Protein AF-A0A5B6W702-F1 (afdb_monomer_lite)

Radius of gyration: 26.49 Å; chains: 1; bounding box: 68×20×60 Å

Structure (mmCIF, N/CA/C/O backbone):
data_AF-A0A5B6W702-F1
#
_entry.id   AF-A0A5B6W702-F1
#
loop_
_atom_site.group_PDB
_atom_site.id
_atom_site.type_symbol
_atom_site.label_atom_id
_atom_site.label_alt_id
_atom_site.label_comp_id
_atom_site.label_asym_id
_atom_site.label_entity_id
_atom_site.label_seq_id
_atom_site.pdbx_PDB_ins_code
_atom_site.Cartn_x
_atom_site.Cartn_y
_atom_site.Cartn_z
_atom_site.occupancy
_atom_site.B_iso_or_equiv
_atom_site.auth_seq_id
_atom_site.auth_comp_id
_atom_site.auth_asym_id
_atom_site.auth_atom_id
_atom_site.pdbx_PDB_model_num
ATOM 1 N N . MET A 1 1 ? -49.150 -5.318 -46.971 1.00 51.16 1 MET A N 1
ATOM 2 C CA . MET A 1 1 ? -47.863 -6.027 -47.043 1.00 51.16 1 MET A CA 1
ATOM 3 C C . MET A 1 1 ? -47.034 -5.337 -48.096 1.00 51.16 1 MET A C 1
ATOM 5 O O . MET A 1 1 ? -47.306 -5.546 -49.259 1.00 51.16 1 MET A O 1
ATOM 9 N N . GLU A 1 2 ? -46.131 -4.470 -47.671 1.00 50.00 2 GLU A N 1
ATOM 10 C CA . GLU A 1 2 ? -44.897 -4.115 -48.374 1.00 50.00 2 GLU A CA 1
ATOM 11 C C . GLU A 1 2 ? -43.944 -3.847 -47.205 1.00 50.00 2 GLU A C 1
ATOM 13 O O . GLU A 1 2 ? -44.171 -2.935 -46.405 1.00 50.00 2 GLU A O 1
ATOM 18 N N . GLU A 1 3 ? -43.050 -4.801 -46.972 1.00 48.91 3 GLU A N 1
ATOM 19 C CA . GLU A 1 3 ? -42.140 -4.830 -45.834 1.00 48.91 3 GLU A CA 1
ATOM 20 C C . GLU A 1 3 ? -41.040 -3.785 -46.012 1.00 48.91 3 GLU A C 1
ATOM 22 O O . GLU A 1 3 ? -40.633 -3.460 -47.126 1.00 4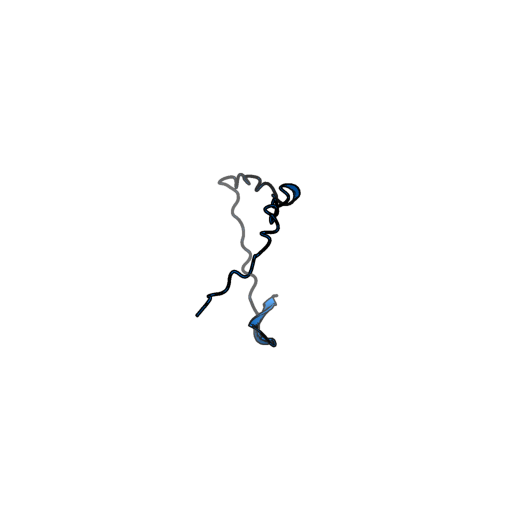8.91 3 GLU A O 1
ATOM 27 N N . GLY A 1 4 ? -40.609 -3.214 -44.890 1.00 54.19 4 GLY A N 1
ATOM 28 C CA . GLY A 1 4 ? -39.630 -2.145 -44.861 1.00 54.19 4 GLY A CA 1
ATOM 29 C C . GLY A 1 4 ? -38.269 -2.555 -45.414 1.00 54.19 4 GLY A C 1
ATOM 30 O O . GLY A 1 4 ? -37.826 -3.692 -45.279 1.00 54.19 4 GLY 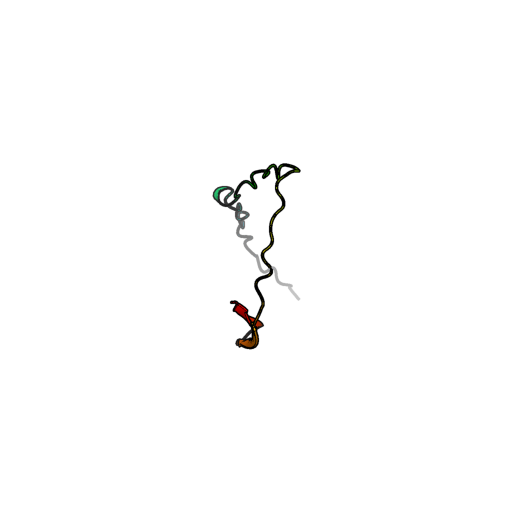A O 1
ATOM 31 N N . THR A 1 5 ? -37.555 -1.566 -45.937 1.00 46.50 5 THR A N 1
ATOM 32 C CA . THR A 1 5 ? -36.094 -1.574 -45.920 1.00 46.50 5 THR A CA 1
ATOM 33 C C . THR A 1 5 ? -35.639 -0.228 -45.382 1.00 46.50 5 THR A C 1
ATOM 35 O O . THR A 1 5 ? -35.467 0.752 -46.105 1.00 46.50 5 THR A O 1
ATOM 38 N N . GLU A 1 6 ? -35.524 -0.178 -44.066 1.00 52.75 6 GLU A N 1
ATOM 39 C CA . GLU A 1 6 ? -34.743 0.808 -43.338 1.00 52.75 6 GLU A CA 1
ATOM 40 C C . GLU A 1 6 ? -33.277 0.677 -43.781 1.00 52.75 6 GLU A C 1
ATOM 42 O O . GLU A 1 6 ? -32.596 -0.308 -43.505 1.00 52.75 6 GLU A O 1
ATOM 47 N N . VAL A 1 7 ? -32.829 1.647 -44.583 1.00 51.78 7 VAL A N 1
ATOM 48 C CA . VAL A 1 7 ? -31.462 1.721 -45.104 1.00 51.78 7 VAL A CA 1
ATOM 49 C C . VAL A 1 7 ? -30.568 2.234 -43.983 1.00 51.78 7 VAL A C 1
ATOM 51 O O . VAL A 1 7 ? -30.478 3.438 -43.744 1.00 51.78 7 VAL A O 1
ATOM 54 N N . TRP A 1 8 ? -29.907 1.322 -43.280 1.00 46.91 8 TRP A N 1
ATOM 55 C CA . TRP A 1 8 ? -28.811 1.684 -42.393 1.00 46.91 8 TRP A CA 1
ATOM 56 C C . TRP A 1 8 ? -27.613 2.059 -43.265 1.00 46.91 8 TRP A C 1
ATOM 58 O O . TRP A 1 8 ? -27.046 1.221 -43.961 1.00 46.91 8 TRP A O 1
ATOM 68 N N . VAL A 1 9 ? -27.248 3.342 -43.272 1.00 55.09 9 VAL A N 1
ATOM 69 C CA . VAL A 1 9 ? -25.940 3.754 -43.783 1.00 55.09 9 VAL A CA 1
ATOM 70 C C . VAL A 1 9 ? -24.932 3.229 -42.771 1.00 55.09 9 VAL A C 1
ATOM 72 O O . VAL A 1 9 ? -24.811 3.783 -41.680 1.00 55.09 9 VAL A O 1
ATOM 75 N N . GLU A 1 10 ? -24.268 2.123 -43.096 1.00 54.88 10 GLU A N 1
ATOM 76 C CA . GLU A 1 10 ? -23.152 1.607 -42.309 1.00 54.88 10 GLU A CA 1
ATOM 77 C C . GLU A 1 10 ? -22.028 2.649 -42.349 1.00 54.88 10 GLU A C 1
ATOM 79 O O . GLU A 1 10 ? -21.214 2.709 -43.271 1.00 54.88 10 GLU A O 1
ATOM 84 N N . GLY A 1 11 ? -22.035 3.541 -41.358 1.00 58.03 11 GLY A N 1
ATOM 85 C CA . GLY A 1 11 ? -20.882 4.356 -41.030 1.00 58.03 11 GLY A CA 1
ATOM 86 C C . GLY A 1 11 ? -19.749 3.404 -40.686 1.00 58.03 11 GLY A C 1
ATOM 87 O O . GLY A 1 11 ? -19.867 2.602 -39.762 1.00 58.03 11 GLY A O 1
ATOM 88 N N . GLN A 1 12 ? -18.680 3.461 -41.469 1.00 61.28 12 GLN A N 1
ATOM 89 C CA . GLN A 1 12 ? -17.454 2.728 -41.199 1.00 61.28 12 GLN A CA 1
ATOM 90 C C . GLN A 1 12 ? -16.964 3.156 -39.813 1.00 61.28 12 GLN A C 1
ATOM 92 O O . GLN A 1 12 ? -16.590 4.310 -39.609 1.00 61.28 12 GLN A O 1
ATOM 97 N N . VAL A 1 13 ? -17.042 2.250 -38.838 1.00 64.94 13 VAL A N 1
ATOM 98 C CA . VAL A 1 13 ? -16.363 2.437 -37.558 1.00 64.94 13 VAL A CA 1
ATOM 99 C C . VAL A 1 13 ? -14.931 2.004 -37.812 1.00 64.94 13 VAL A C 1
ATOM 101 O O . VAL A 1 13 ? -14.641 0.808 -37.868 1.00 64.94 13 VAL A O 1
ATOM 104 N N . GLU A 1 14 ? -14.059 2.982 -38.052 1.00 63.75 14 GLU A N 1
ATOM 105 C CA . GLU A 1 14 ? -12.619 2.747 -38.040 1.00 63.75 14 GLU A CA 1
ATOM 106 C C . GLU A 1 14 ? -12.285 2.068 -36.705 1.00 63.75 14 GLU A C 1
ATOM 108 O O . GLU A 1 14 ? -12.680 2.579 -35.655 1.00 63.75 14 GLU A O 1
ATOM 113 N N . PRO A 1 15 ? -11.640 0.892 -36.704 1.00 61.09 15 PRO A N 1
ATOM 114 C CA . PRO A 1 15 ? -11.316 0.225 -35.458 1.00 61.09 15 PRO A CA 1
ATOM 115 C C . PRO A 1 15 ? -10.381 1.139 -34.668 1.00 61.09 15 PRO A C 1
ATOM 117 O O . PRO A 1 15 ? -9.297 1.455 -35.157 1.00 61.09 15 PRO A O 1
ATO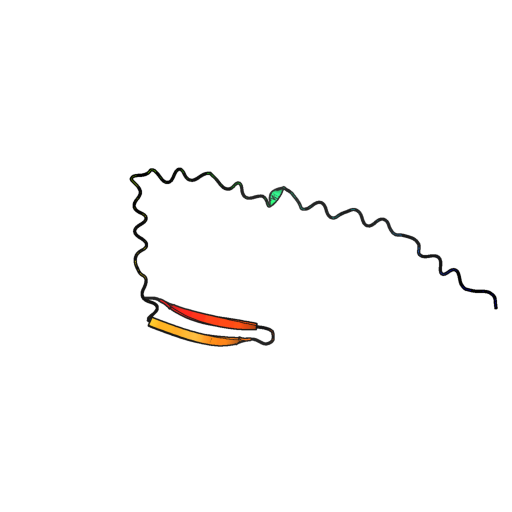M 120 N N . GLU A 1 16 ? -10.789 1.559 -33.465 1.00 65.94 16 GLU A N 1
ATOM 121 C CA . GLU A 1 16 ? -9.927 2.290 -32.537 1.00 65.94 16 GLU A CA 1
ATOM 122 C C . GLU A 1 16 ? -8.603 1.523 -32.396 1.00 65.94 16 GLU A C 1
ATOM 124 O O . GLU A 1 16 ? -8.513 0.491 -31.718 1.00 65.94 16 GLU A O 1
ATOM 129 N N . GLN A 1 17 ? -7.564 1.997 -33.087 1.00 64.44 17 GLN A N 1
ATOM 130 C CA . GLN A 1 17 ? -6.224 1.466 -32.929 1.00 64.44 17 GLN A CA 1
ATOM 131 C C . GLN A 1 17 ? -5.821 1.813 -31.503 1.00 64.44 17 GLN A C 1
ATOM 133 O O . GLN A 1 17 ? -5.614 2.981 -31.184 1.00 64.44 17 GLN A O 1
ATOM 138 N N . SER A 1 18 ? -5.767 0.804 -30.630 1.00 63.12 18 SER A N 1
ATOM 139 C CA . SER A 1 18 ? -5.208 0.971 -29.291 1.00 63.12 18 SER A CA 1
ATOM 140 C C . SER A 1 18 ? -3.828 1.593 -29.457 1.00 63.12 18 SER A C 1
ATOM 142 O O . SER A 1 18 ? -2.950 0.960 -30.043 1.00 63.12 18 SER A O 1
ATOM 144 N N . ASP A 1 19 ? -3.678 2.847 -29.030 1.00 60.34 19 ASP A N 1
ATOM 145 C CA . ASP A 1 19 ? -2.445 3.598 -29.216 1.00 60.34 19 ASP A CA 1
ATOM 146 C C . ASP A 1 19 ? -1.296 2.798 -28.571 1.00 60.34 19 ASP A C 1
ATOM 148 O O . ASP A 1 19 ? -1.296 2.586 -27.349 1.00 60.34 19 ASP A O 1
ATOM 152 N N . PRO A 1 20 ? -0.332 2.293 -29.364 1.00 58.62 20 PRO A N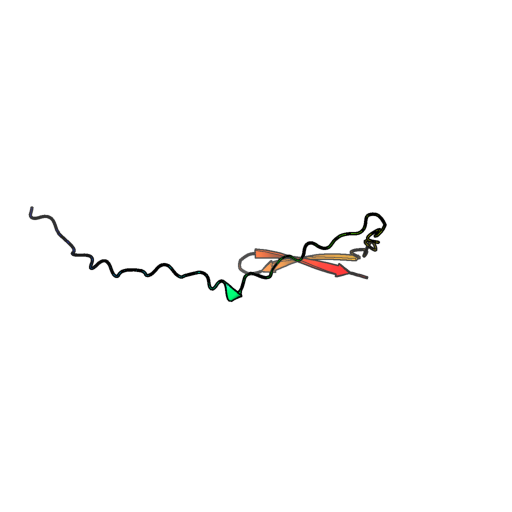 1
ATOM 153 C CA . PRO A 1 20 ? 0.751 1.460 -28.854 1.00 58.62 20 PRO A CA 1
ATOM 154 C C . PRO A 1 20 ? 1.667 2.233 -27.896 1.00 58.62 20 PRO A C 1
ATOM 156 O O . PRO A 1 20 ? 2.473 1.616 -27.201 1.00 58.62 20 PRO A O 1
ATOM 159 N N . SER A 1 21 ? 1.516 3.560 -27.795 1.00 61.31 21 SER A N 1
ATOM 160 C CA . SER A 1 21 ? 2.230 4.390 -26.828 1.00 61.31 21 SER A CA 1
ATOM 161 C C . SER A 1 21 ? 1.941 4.030 -25.364 1.00 61.31 21 SER A C 1
ATOM 163 O O . SER A 1 21 ? 2.682 4.482 -24.491 1.00 61.31 21 SER A O 1
ATOM 165 N N . HIS A 1 22 ? 0.898 3.245 -25.060 1.00 63.78 22 HIS A N 1
ATOM 166 C CA . HIS A 1 22 ? 0.604 2.820 -23.685 1.00 63.78 22 HIS A CA 1
ATOM 167 C C . HIS A 1 22 ? 1.187 1.448 -23.305 1.00 63.78 22 HIS A C 1
ATOM 169 O O . HIS A 1 22 ? 0.992 0.977 -22.184 1.00 63.78 22 HIS A O 1
ATOM 175 N N . VAL A 1 23 ? 1.919 0.786 -24.203 1.00 66.19 23 VAL A N 1
ATOM 176 C CA . VAL A 1 23 ? 2.571 -0.482 -23.867 1.00 66.19 23 VAL A CA 1
ATOM 177 C C . VAL A 1 23 ? 3.831 -0.183 -23.056 1.00 66.19 23 VAL A C 1
ATOM 179 O O . VAL A 1 23 ? 4.905 0.055 -23.601 1.00 66.19 23 VAL A O 1
ATOM 182 N N . VAL A 1 24 ? 3.695 -0.181 -21.728 1.00 70.25 24 VAL A N 1
ATOM 183 C CA . VAL A 1 24 ? 4.846 -0.187 -20.819 1.00 70.25 24 VAL A CA 1
ATOM 184 C C . VAL A 1 24 ? 5.548 -1.529 -20.988 1.00 70.25 24 VAL A C 1
ATOM 186 O O . VAL A 1 24 ? 5.014 -2.578 -20.626 1.00 70.25 24 VAL A O 1
ATOM 189 N N . SER A 1 25 ? 6.738 -1.497 -21.578 1.00 67.25 25 SER A N 1
ATOM 190 C CA . SER A 1 25 ? 7.623 -2.651 -21.672 1.00 67.25 25 SER A CA 1
ATOM 191 C C . SER A 1 25 ? 7.858 -3.213 -20.272 1.00 67.25 25 SER A C 1
ATOM 193 O O . SER A 1 25 ? 8.421 -2.532 -19.417 1.00 67.25 25 SER A O 1
ATOM 195 N N . ILE A 1 26 ? 7.428 -4.451 -20.026 1.00 64.31 26 ILE A N 1
ATOM 196 C CA . ILE A 1 26 ? 7.812 -5.177 -18.816 1.00 64.31 26 ILE A CA 1
ATOM 197 C C . ILE A 1 26 ? 9.293 -5.502 -18.989 1.00 64.31 26 ILE A C 1
ATOM 199 O O . ILE A 1 26 ? 9.651 -6.445 -19.699 1.00 64.31 26 ILE A O 1
ATOM 203 N N . GLU A 1 27 ? 10.167 -4.689 -18.397 1.00 70.81 27 GLU A N 1
ATOM 204 C CA . GLU A 1 27 ?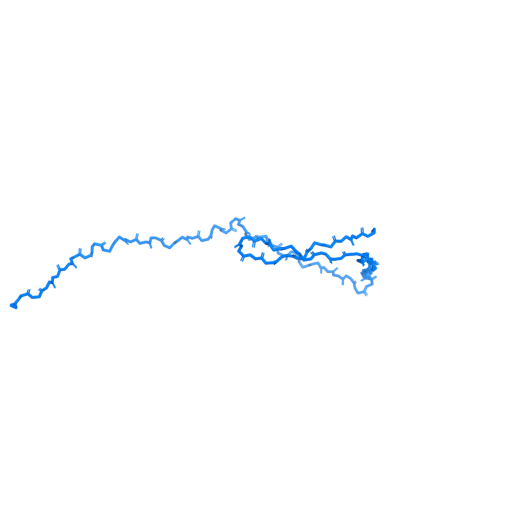 11.564 -5.075 -18.261 1.00 70.81 27 GLU A CA 1
ATOM 205 C C . GLU A 1 27 ? 11.603 -6.397 -17.502 1.00 70.81 27 GLU A C 1
ATOM 207 O O . GLU A 1 27 ? 10.991 -6.561 -16.443 1.00 70.81 27 GLU A O 1
ATOM 212 N N . LYS A 1 28 ? 12.285 -7.381 -18.087 1.00 61.78 28 LYS A N 1
ATOM 213 C CA . LYS A 1 28 ? 12.518 -8.665 -17.444 1.00 61.78 28 LYS A CA 1
ATOM 214 C C . LYS A 1 28 ? 13.480 -8.390 -16.293 1.00 61.78 28 LYS A C 1
ATOM 216 O O . LYS A 1 28 ? 14.689 -8.369 -16.498 1.00 61.78 28 LYS A O 1
ATOM 221 N N . ILE A 1 29 ? 12.934 -8.093 -15.116 1.00 66.56 29 ILE A N 1
ATOM 222 C CA . ILE A 1 29 ? 13.720 -7.938 -13.896 1.00 66.56 29 ILE A CA 1
ATOM 223 C C . ILE A 1 29 ? 14.400 -9.286 -13.683 1.00 66.56 29 ILE A C 1
ATOM 225 O O . ILE A 1 29 ? 13.738 -10.290 -13.414 1.00 66.56 29 ILE A O 1
ATOM 229 N N . ASP A 1 30 ? 15.714 -9.319 -13.886 1.00 64.06 30 ASP A N 1
ATOM 230 C CA . ASP A 1 30 ? 16.537 -10.467 -13.543 1.00 64.06 30 ASP A CA 1
ATOM 231 C C . ASP A 1 30 ? 16.593 -10.470 -12.017 1.00 64.06 30 ASP A C 1
ATOM 233 O O . ASP A 1 30 ? 17.421 -9.799 -11.396 1.00 64.06 30 ASP A O 1
ATOM 237 N N . VAL A 1 31 ? 15.593 -11.110 -11.400 1.00 65.38 31 VAL A N 1
ATOM 238 C CA . VAL A 1 31 ? 15.565 -11.338 -9.959 1.00 65.38 31 VAL A CA 1
ATOM 239 C C . VAL A 1 31 ? 16.720 -12.293 -9.710 1.00 65.38 31 VAL A C 1
ATOM 241 O O . VAL A 1 31 ? 16.553 -13.509 -9.790 1.00 65.38 31 VAL A O 1
ATOM 244 N N . GLY A 1 32 ? 17.927 -11.742 -9.546 1.00 66.75 32 GLY A N 1
ATOM 245 C CA . GLY A 1 32 ? 19.123 -12.530 -9.310 1.00 66.75 32 GLY A CA 1
ATOM 246 C C . GLY A 1 32 ? 18.795 -13.550 -8.232 1.00 66.75 32 GLY A C 1
ATOM 247 O O . GLY A 1 32 ? 18.157 -13.205 -7.245 1.00 66.75 32 GLY A O 1
ATOM 248 N N . MET A 1 33 ? 19.188 -14.810 -8.413 1.00 61.81 33 MET A N 1
ATOM 249 C CA . MET A 1 33 ? 18.811 -15.911 -7.506 1.00 61.81 33 MET A CA 1
ATOM 250 C C . MET A 1 33 ? 19.221 -15.673 -6.036 1.00 61.81 33 MET A C 1
ATOM 252 O O . MET A 1 33 ? 18.823 -16.430 -5.159 1.00 61.81 33 MET A O 1
ATOM 256 N N . ASN A 1 34 ? 20.016 -14.630 -5.777 1.00 63.53 34 ASN A N 1
ATOM 257 C CA . ASN A 1 34 ? 20.464 -14.175 -4.466 1.00 63.53 34 ASN A CA 1
ATOM 258 C C . ASN A 1 34 ? 19.701 -12.940 -3.933 1.00 63.53 34 ASN A C 1
ATOM 260 O O . ASN A 1 34 ? 20.063 -12.403 -2.891 1.00 63.53 34 ASN A O 1
ATOM 264 N N . LEU A 1 35 ? 18.688 -12.454 -4.656 1.00 65.19 35 LEU A N 1
ATOM 265 C CA . LEU A 1 35 ? 17.758 -11.427 -4.204 1.00 65.19 35 LEU A CA 1
ATOM 266 C C . LEU A 1 35 ? 16.643 -12.128 -3.427 1.00 65.19 35 LEU A C 1
ATOM 268 O O . LEU A 1 35 ? 15.625 -12.532 -3.988 1.00 65.19 35 LEU A O 1
ATOM 272 N N . SER A 1 36 ? 16.843 -12.304 -2.123 1.00 66.00 36 SER A N 1
ATOM 273 C CA . SER A 1 36 ? 15.720 -12.541 -1.223 1.00 66.00 36 SER A CA 1
ATOM 274 C C . SER A 1 36 ? 14.890 -11.263 -1.203 1.00 66.00 36 SER A C 1
ATOM 276 O O . SER A 1 36 ? 15.333 -10.247 -0.669 1.00 66.00 36 SER A O 1
ATOM 278 N N . HIS A 1 37 ? 13.711 -11.283 -1.820 1.00 62.28 37 HIS A N 1
ATOM 279 C CA . HIS A 1 37 ? 12.729 -10.241 -1.565 1.00 62.28 37 HIS A CA 1
ATOM 280 C C . HIS A 1 37 ? 12.299 -10.406 -0.104 1.00 62.28 37 HIS A C 1
ATOM 282 O O . HIS A 1 37 ? 11.534 -11.313 0.221 1.00 62.28 37 HIS A O 1
ATOM 288 N N . GLU A 1 38 ? 12.842 -9.583 0.792 1.00 64.19 38 GLU A N 1
ATOM 289 C CA . GLU A 1 38 ? 12.282 -9.416 2.129 1.00 64.19 38 GLU A CA 1
ATOM 290 C C . GLU A 1 38 ? 10.937 -8.704 1.936 1.00 64.19 38 GLU A C 1
ATOM 292 O O . GLU A 1 38 ? 10.846 -7.481 1.961 1.00 64.19 38 GLU A O 1
ATOM 297 N N . GLU A 1 39 ? 9.883 -9.474 1.631 1.00 64.62 39 GLU A N 1
ATOM 298 C CA . GLU A 1 39 ? 8.514 -9.024 1.878 1.00 64.62 39 GLU A CA 1
ATOM 299 C C . GLU A 1 39 ? 8.431 -8.803 3.389 1.00 64.62 39 GLU A C 1
ATOM 301 O O . GLU A 1 39 ? 8.218 -9.742 4.158 1.00 64.62 39 GLU A O 1
ATOM 306 N N . GLU A 1 40 ? 8.697 -7.574 3.833 1.00 67.31 40 GLU A N 1
ATOM 307 C CA . GLU A 1 40 ? 8.447 -7.202 5.215 1.00 67.31 40 GLU A CA 1
ATOM 308 C C . GLU A 1 40 ? 6.951 -7.413 5.469 1.00 67.31 40 GLU A C 1
ATOM 310 O O . GLU A 1 40 ? 6.120 -6.846 4.749 1.00 67.31 40 GLU A O 1
ATOM 315 N N . PRO A 1 41 ? 6.571 -8.256 6.446 1.00 63.72 41 PRO A N 1
ATOM 316 C CA . PRO A 1 41 ? 5.173 -8.487 6.740 1.00 63.72 41 PRO A CA 1
ATOM 317 C C . PRO A 1 41 ? 4.601 -7.201 7.330 1.00 63.72 41 PRO A C 1
ATOM 319 O O . PRO A 1 41 ? 4.721 -6.945 8.529 1.00 63.72 41 PRO A O 1
ATOM 322 N N . ILE A 1 42 ? 3.976 -6.377 6.492 1.00 68.81 42 ILE A N 1
ATOM 323 C CA . ILE A 1 42 ? 3.307 -5.182 6.980 1.00 68.81 42 ILE A CA 1
ATOM 324 C C . ILE A 1 42 ? 1.990 -5.623 7.609 1.00 68.81 42 ILE A C 1
ATOM 326 O O . ILE A 1 42 ? 1.067 -6.086 6.934 1.00 68.81 42 ILE A O 1
ATOM 330 N N . GLN A 1 43 ? 1.931 -5.560 8.937 1.00 76.62 43 GLN A N 1
ATOM 331 C CA . GLN A 1 43 ? 0.775 -6.030 9.681 1.00 76.62 43 GLN A CA 1
ATOM 332 C C . GLN A 1 43 ? -0.426 -5.124 9.385 1.00 76.62 43 GLN A C 1
ATOM 334 O O . GLN A 1 43 ? -0.435 -3.939 9.726 1.00 76.62 43 GLN A O 1
ATOM 339 N N . ILE A 1 44 ? -1.465 -5.700 8.776 1.00 80.44 44 ILE A N 1
ATOM 340 C CA . ILE A 1 44 ? -2.764 -5.040 8.634 1.00 80.44 44 ILE A CA 1
ATOM 341 C C . ILE A 1 44 ? -3.369 -4.949 10.036 1.00 80.44 44 ILE A C 1
ATOM 343 O O . ILE A 1 44 ? -3.725 -5.965 10.633 1.00 80.44 44 ILE A O 1
ATOM 347 N N . MET A 1 45 ? -3.441 -3.737 10.586 1.00 81.62 45 MET A N 1
ATOM 348 C CA . MET A 1 45 ? -3.991 -3.513 11.926 1.00 81.62 45 MET A CA 1
ATOM 349 C C . MET A 1 45 ? -5.506 -3.624 11.946 1.00 81.62 45 MET A C 1
ATOM 351 O O . MET A 1 45 ? -6.083 -4.065 12.935 1.00 81.62 45 MET A O 1
ATOM 355 N N . ASP A 1 46 ? -6.132 -3.125 10.885 1.00 82.25 46 ASP A N 1
ATOM 356 C CA . ASP A 1 46 ? -7.573 -2.979 10.797 1.00 82.25 46 ASP A CA 1
ATOM 357 C C . ASP A 1 46 ? -8.007 -2.975 9.331 1.00 82.25 46 ASP A C 1
ATOM 359 O O . ASP A 1 46 ? -7.268 -2.516 8.453 1.00 82.25 46 ASP A O 1
ATOM 363 N N . CYS A 1 47 ? -9.196 -3.507 9.069 1.00 88.31 47 CYS A N 1
ATOM 364 C CA . CYS A 1 47 ? -9.779 -3.586 7.737 1.00 88.31 47 CYS A CA 1
ATOM 365 C C . CYS A 1 47 ? -11.265 -3.241 7.825 1.00 88.31 47 CYS A C 1
ATOM 367 O O . CYS A 1 47 ? -12.034 -3.943 8.479 1.00 88.31 47 CYS A O 1
ATOM 369 N N . GLU A 1 48 ? -11.667 -2.168 7.152 1.00 91.81 48 GLU A N 1
ATOM 370 C CA . GLU A 1 48 ? -13.050 -1.702 7.111 1.00 91.81 48 GLU A CA 1
ATOM 371 C C . GLU A 1 48 ? -13.634 -1.934 5.713 1.00 91.81 48 GLU A C 1
ATOM 373 O O . GLU A 1 48 ? -13.067 -1.498 4.709 1.00 91.81 48 GLU A O 1
ATOM 378 N N . GLU A 1 49 ? -14.795 -2.583 5.622 1.00 92.94 49 GLU A N 1
ATOM 379 C CA . GLU A 1 49 ? -15.531 -2.670 4.362 1.00 92.94 49 GLU A CA 1
ATOM 380 C C . GLU A 1 49 ? -16.346 -1.393 4.136 1.00 92.94 49 GLU A C 1
ATOM 382 O O . GLU A 1 49 ? -17.223 -1.040 4.925 1.00 92.94 49 GLU A O 1
ATOM 387 N N . LYS A 1 50 ? -16.093 -0.706 3.020 1.00 93.06 50 LYS A N 1
ATOM 388 C CA . LYS A 1 50 ? -16.872 0.456 2.594 1.00 93.06 50 LYS A CA 1
ATOM 389 C C . LYS A 1 50 ? -17.722 0.136 1.385 1.00 93.06 50 LYS A C 1
ATOM 391 O O . LYS A 1 50 ? -17.228 -0.213 0.314 1.00 93.06 50 LYS A O 1
ATOM 396 N N . VAL A 1 51 ? -19.023 0.344 1.548 1.00 94.19 51 VAL A N 1
ATOM 397 C CA . VAL A 1 51 ? -20.001 0.217 0.472 1.00 94.19 51 VAL A CA 1
ATOM 398 C C . VAL A 1 51 ? -20.093 1.545 -0.282 1.00 94.19 51 VAL A C 1
ATOM 400 O O . VAL A 1 51 ?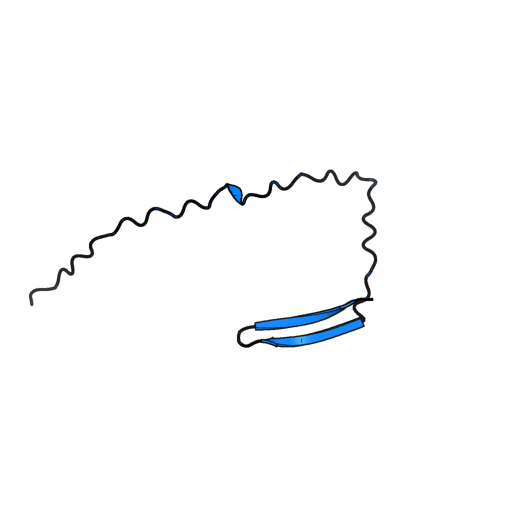 -20.598 2.543 0.230 1.00 94.19 51 VAL A O 1
ATOM 403 N N . LEU A 1 52 ? -19.609 1.568 -1.520 1.00 93.44 52 LEU A N 1
ATOM 404 C CA . LEU A 1 52 ? -19.852 2.645 -2.476 1.00 93.44 52 LEU A CA 1
ATOM 405 C C . LEU A 1 52 ? -21.115 2.349 -3.293 1.00 93.44 52 LEU A C 1
ATOM 407 O O . LEU A 1 52 ? -21.586 1.218 -3.366 1.00 93.44 52 LEU A O 1
ATOM 411 N N . ARG A 1 53 ? -21.624 3.359 -4.011 1.00 92.00 53 ARG A N 1
ATOM 412 C CA . ARG A 1 53 ? -22.869 3.258 -4.804 1.00 92.00 53 ARG A CA 1
ATOM 413 C C . ARG A 1 53 ? -22.928 2.077 -5.785 1.00 92.00 53 ARG A C 1
ATOM 415 O O . ARG A 1 53 ? -24.020 1.693 -6.180 1.00 92.00 53 ARG A O 1
ATOM 422 N N . ARG A 1 54 ? -21.781 1.559 -6.239 1.00 94.75 54 ARG A N 1
ATOM 423 C CA . ARG A 1 54 ? -21.699 0.469 -7.231 1.00 94.75 54 ARG A CA 1
ATOM 424 C C . ARG A 1 54 ? -20.809 -0.704 -6.812 1.00 94.75 54 ARG A C 1
ATOM 426 O O . ARG A 1 54 ? -20.763 -1.681 -7.549 1.00 94.75 54 ARG A O 1
ATOM 433 N N . LYS A 1 55 ? -20.049 -0.593 -5.717 1.00 94.25 55 LYS A N 1
ATOM 434 C CA . LYS A 1 55 ? -19.029 -1.580 -5.321 1.00 94.25 55 LYS A CA 1
ATOM 435 C C . LYS A 1 55 ? -18.778 -1.535 -3.819 1.00 94.25 55 LYS A C 1
ATOM 437 O O . LYS A 1 55 ? -18.876 -0.467 -3.228 1.00 94.25 55 LYS A O 1
ATOM 442 N N . GLN A 1 56 ? -18.371 -2.659 -3.247 1.00 94.88 56 GLN A N 1
ATOM 443 C CA . GLN A 1 56 ? -17.731 -2.715 -1.934 1.00 94.88 56 GLN A CA 1
ATOM 444 C C . GLN A 1 56 ? -16.213 -2.683 -2.104 1.00 94.88 56 GLN A C 1
ATOM 446 O O . GLN A 1 56 ? -15.680 -3.297 -3.030 1.00 94.88 56 GLN A O 1
ATOM 451 N N . ILE A 1 57 ? -15.534 -1.931 -1.243 1.00 95.06 57 ILE A N 1
ATOM 452 C CA . ILE A 1 57 ? -14.074 -1.840 -1.192 1.00 95.06 57 ILE A CA 1
ATOM 453 C C . ILE A 1 57 ? -13.594 -2.122 0.230 1.00 95.06 57 ILE A C 1
ATOM 455 O O . ILE A 1 57 ? -14.273 -1.765 1.189 1.00 95.06 57 ILE A O 1
ATOM 459 N N . LEU A 1 58 ? -12.417 -2.729 0.365 1.00 94.88 58 LEU A N 1
ATOM 460 C CA . LEU A 1 58 ? -11.749 -2.889 1.655 1.00 94.88 58 LEU A CA 1
ATOM 461 C C . LEU A 1 58 ? -10.780 -1.728 1.862 1.00 94.88 58 LEU A C 1
ATOM 463 O O . LEU A 1 58 ? -9.938 -1.455 1.006 1.00 94.88 58 LEU A O 1
ATOM 467 N N . LEU A 1 59 ? -10.911 -1.043 2.990 1.00 91.62 59 LEU A N 1
ATOM 468 C CA . LEU A 1 59 ? -9.986 -0.016 3.432 1.00 91.62 59 LEU A CA 1
ATOM 469 C C . LEU A 1 59 ? -9.109 -0.610 4.533 1.00 91.62 59 LEU A C 1
ATOM 471 O O . LEU A 1 59 ? -9.590 -0.886 5.628 1.00 91.62 59 LEU A O 1
ATOM 475 N N . VAL A 1 60 ? -7.829 -0.824 4.230 1.00 90.94 60 VAL A N 1
ATOM 476 C CA . VAL A 1 60 ? -6.867 -1.421 5.165 1.00 90.94 60 VAL A CA 1
ATOM 477 C C . VAL A 1 60 ? -6.003 -0.349 5.818 1.00 90.94 60 VAL A C 1
ATOM 479 O O . VAL A 1 60 ? -5.523 0.569 5.150 1.00 90.94 60 VAL A O 1
ATOM 482 N N . LYS A 1 61 ? -5.787 -0.475 7.129 1.00 87.31 61 LYS A N 1
ATOM 483 C CA . LYS A 1 61 ? -4.801 0.308 7.872 1.00 87.31 61 LYS A CA 1
ATOM 484 C C . LYS A 1 61 ? -3.539 -0.520 8.072 1.00 87.31 61 LYS A C 1
ATOM 486 O O . LYS A 1 61 ? -3.600 -1.659 8.535 1.00 87.31 61 LYS A O 1
ATOM 491 N N . VAL A 1 62 ? -2.407 0.089 7.753 1.00 85.19 62 VAL A N 1
ATOM 492 C CA . VAL A 1 62 ? -1.084 -0.534 7.740 1.00 85.19 62 VAL A CA 1
ATOM 493 C C . VAL A 1 62 ? -0.184 0.197 8.753 1.00 85.19 62 VAL A C 1
ATOM 495 O O . VAL A 1 62 ? -0.383 1.398 8.963 1.00 85.19 62 VAL A O 1
ATOM 498 N N . LEU A 1 63 ? 0.711 -0.536 9.430 1.00 77.62 63 LEU A N 1
ATOM 499 C CA . LEU A 1 63 ? 1.682 -0.015 10.413 1.00 77.62 63 LEU A CA 1
ATOM 500 C C . LEU A 1 63 ? 2.903 0.635 9.767 1.00 77.62 63 LEU A C 1
ATOM 502 O O . LEU A 1 63 ? 3.347 0.116 8.721 1.00 77.62 63 LEU A O 1
#

pLDDT: mean 70.52, std 14.58, range [46.5, 95.06]

Organism: NCBI:txid47621

Secondary structure (DSSP, 8-state):
-------------------GGG----------TT---------EEEEEEEE-SS-EEEEEEE-

Sequence (63 aa):
MEEGTEVWVEGQVEPEQSDPSHVVSIEKIDVGMNLSHEEEPIQIMDCEEKVLRRKQILLVKVL

Foldseek 3Di:
DDDDDPDDPPDPPDPPPPPCVPPDPPDPPCCPPPDPPCPPPFDFPDWDWDDDPVDIDIDTDTD

=== Feature glossary ===
The record interleaves many kinds of information about one protein. Here is each kind framed as the question it answers.

Q: What are the backbone torsion angles?
A: φ (phi) and ψ (psi) are the two rotatable backbone dihedrals per residue: φ is the C(i-1)–N–Cα–C torsion, ψ is the N–Cα–C–N(i+1) torsion, both in degrees on (−180°, 180°]. α-helical residues cluster near (−60°, −45°); β-strand residues near (−120°, +130°). A Ramachandran plot is simply a scatter of (φ, ψ) for every residue.

Q: What is the amino-acid chain?
A: This is the polypeptide sequence — one letter per residue, N-terminus first. Length ranges from a few dozen residues for small domains to over a thousand for large multi-domain proteins.

Q: How mobile is each atom in the crystal?
A: For experimental (PDB) structures, the B-factor (temperature factor) quantifies the positional spread of each atom in the crystal — a combination of thermal vibration and static disorder — in units of Å². High B-factors mark flexible loops or poorly resolved regions; low B-factors mark the rigid, well-ordered core.

Q: Are the domains correctly placed relative to each other?
A: Predicted Aligned Error (PAE) is an AlphaFold confidence matrix: entry (i, j) is the expected error in the position of residue j, in ångströms, when the prediction is superimposed on the true structure at residue i. Low PAE within a block of residues means that block is internally rigid and well-predicted; high PAE between two blocks means their relative placement is uncertain even if each block individually is confident.

Q: How confident is the AlphaFold model at each residue?
A: pLDDT is the predicted lDDT-Cα score: AlphaFold's confidence that the local environment of each residue (all inter-atomic distances within 15 Å) is correctly placed. It is a per-residue number between 0 and 100, with higher meaning more reliable.

Q: What family and function is it annotated with?
A: Functional annotations link the protein to curated databases. InterPro entries identify conserved domains and families by matching the sequence against member-database signatures (Pfam, PROSITE, CDD, …). Gene Ontology (GO) terms describe molecular function, biological process, and cellular component in a controlled vocabulary. CATH places the structure in a hierarchical fold classification (Class/Architecture/Topology/Homologous-superfamily). The organism is the source species.

Q: How big and how compact is the whole molecule?
A: Three whole-structure scalars: the radius of gyration (RMS distance of Cα from centroid, in Å), the count of Cα–Cα contacts (pairs closer than 8 Å and separated by more than four residues in sequence — i.e. tertiary, not local, contacts), and the bounding-box dimensions. Together they distinguish compact globular folds from extended fibres or disordered chains.

Q: What known structures does this most resemble?
A: The Foldseek neighbor list gives the closest experimentally determined structures in the PDB, ranked by structural alignment. TM-score near 1 means near-identical fold; near 0.3 means only rough topology match. This is how one finds what a novel AlphaFold prediction most resembles in the solved-structure universe.

Q: Which residues are buried vs exposed?
A: SASA measures how much of the protein is reachable by solvent. It is computed by rolling a water-sized probe over the atomic surface and summing the exposed area (Å²). Per-residue SASA distinguishes core (buried, low SASA) from surface (exposed, high SASA) residues; total SASA is a whole-molecule size measure.

Q: Which residues are in helices, strands, or loops?
A: Eight-state secondary structure (DSSP): H is the canonical α-helix, G the tighter 3₁₀-helix, I the wider π-helix; E/B are β-structure, T and S are turns and bends, and '-' is everything else. DSSP derives these from the pattern of main-chain N–H···O=C hydrogen bonds, not from the sequence.

Q: Where is each backbone atom in 3D?
A: Structure coordinates are given as an mmCIF _atom_site loop: one row per atom with element, residue name, chain id, sequence number, and x/y/z position in Å. Only the four main-chain atoms per residue are included here; side chains are omitted to keep the record compact.

Q: What if only a Cα trace is available?
A: Three-state secondary structure (P-SEA) collapses the eight DSSP classes into helix (a), strand (b), and coil (c). P-SEA assigns these from Cα geometry alone — distances and angles — without requiring backbone oxygens, so it works on any Cα trace.

Q: What do the rendered images show?
A: The six renders are orthographic views along the three Cartesian axes in both directions. Representation (cartoon, sticks, or surface) and color scheme (sequence-rainbow or by-chain) vary across proteins so the training set covers all the common visualization conventions.

Q: What does the local fold look like, residue by residue?
A: Foldseek's 3Di representation compresses backbone geometry into a per-residue letter drawn from a learned twenty-state alphabet. It captures the tertiary interaction pattern around each residue — which residues are packed against it in space, regardless of where they are in sequence.

Q: What do the diagnostic plots show?
A: The contact map is a binary N×N matrix image: pixel (i, j) is dark where Cα_i and Cα_j are within 8 Å and |i−j|>4. Because the |i−j|>4 filter removes local helical contacts, off-diagonal stripes parallel to the main diagonal indicate parallel β-sheets; stripes perpendicular to it indicate antiparallel β-sheets. The Ramachandran plot scatters every residue's (φ, ψ) pair against the sterically allowed regions. The PAE heatmap renders the predicted-aligned-error matrix.